Protein AF-A0A353R9W9-F1 (afdb_monomer)

Radius of gyration: 12.7 Å; Cα contacts (8 Å, |Δi|>4): 6; chains: 1; bounding box: 30×16×31 Å

Mean predicted aligned error: 2.49 Å

Structure (mmCIF, N/CA/C/O backbone):
data_AF-A0A353R9W9-F1
#
_entry.id   AF-A0A353R9W9-F1
#
loop_
_atom_site.group_PDB
_atom_site.id
_atom_site.type_symbol
_atom_site.label_atom_id
_atom_site.label_alt_id
_atom_site.label_comp_id
_atom_site.label_asym_id
_atom_site.label_entity_id
_atom_site.label_seq_id
_atom_site.pdbx_PDB_ins_code
_atom_site.Cartn_x
_atom_site.Cartn_y
_atom_site.Cartn_z
_atom_site.occupancy
_atom_site.B_iso_or_equiv
_atom_site.auth_seq_id
_atom_site.auth_comp_id
_atom_site.auth_asym_id
_atom_site.auth_atom_id
_atom_site.pdbx_PDB_model_num
ATOM 1 N N . MET A 1 1 ? -10.282 10.170 15.676 1.00 83.56 1 MET A N 1
ATOM 2 C CA . MET A 1 1 ? -10.036 9.817 14.261 1.00 83.56 1 MET A CA 1
ATOM 3 C C . MET A 1 1 ? -8.632 9.235 14.175 1.00 83.56 1 MET A C 1
ATOM 5 O O . MET A 1 1 ? -7.710 9.915 14.604 1.00 83.56 1 MET A O 1
ATOM 9 N N . LYS A 1 2 ? -8.467 7.974 13.757 1.00 89.88 2 LYS A N 1
ATOM 10 C CA . LYS A 1 2 ? -7.132 7.377 13.580 1.00 89.88 2 LYS A CA 1
ATOM 11 C C . LYS A 1 2 ? -6.577 7.804 12.224 1.00 89.88 2 LYS A C 1
ATOM 13 O O . LYS A 1 2 ? -7.317 7.826 11.248 1.00 89.88 2 LYS A O 1
ATOM 18 N N . THR A 1 3 ? -5.292 8.124 12.173 1.00 95.94 3 THR A N 1
ATOM 19 C CA . THR A 1 3 ? -4.575 8.426 10.932 1.00 95.94 3 THR A CA 1
ATOM 20 C C . THR A 1 3 ? -3.345 7.540 10.854 1.00 95.94 3 THR A C 1
ATOM 22 O O . THR A 1 3 ? -2.654 7.369 11.857 1.00 95.94 3 THR A O 1
ATOM 25 N N . TYR A 1 4 ? -3.057 7.007 9.673 1.00 97.69 4 TYR A N 1
ATOM 26 C CA . TYR A 1 4 ? -1.882 6.185 9.406 1.00 97.69 4 TYR A CA 1
ATOM 27 C C . TYR A 1 4 ? -1.161 6.753 8.186 1.00 97.69 4 TYR A C 1
ATOM 29 O O . TYR A 1 4 ? -1.807 7.145 7.214 1.00 97.69 4 TYR A O 1
ATOM 37 N N . ARG A 1 5 ? 0.171 6.819 8.245 1.00 97.50 5 ARG A N 1
ATOM 38 C CA . ARG A 1 5 ? 1.009 7.311 7.150 1.00 97.50 5 ARG A CA 1
ATOM 39 C C . ARG A 1 5 ? 2.231 6.415 7.001 1.00 97.50 5 ARG A C 1
ATOM 41 O O . ARG A 1 5 ? 2.938 6.171 7.975 1.00 97.50 5 ARG A O 1
ATOM 48 N N . ARG A 1 6 ? 2.498 5.992 5.768 1.00 96.88 6 ARG A N 1
ATOM 49 C CA . ARG A 1 6 ? 3.669 5.206 5.377 1.00 96.88 6 ARG A CA 1
ATOM 50 C C . ARG A 1 6 ? 4.243 5.781 4.092 1.00 96.88 6 ARG A C 1
ATOM 52 O O . ARG A 1 6 ? 3.490 6.215 3.227 1.00 96.88 6 ARG A O 1
ATOM 59 N N . GLU A 1 7 ? 5.564 5.778 3.979 1.00 97.00 7 GLU A N 1
ATOM 60 C CA . GLU A 1 7 ? 6.257 6.119 2.739 1.00 97.00 7 GLU A CA 1
ATOM 61 C C . GLU A 1 7 ? 6.806 4.856 2.089 1.00 97.00 7 GLU A C 1
ATOM 63 O O . GLU A 1 7 ? 7.305 3.954 2.770 1.00 97.00 7 GLU A O 1
ATOM 68 N N . PHE A 1 8 ? 6.727 4.812 0.763 1.00 93.75 8 PHE A N 1
ATOM 69 C CA . PHE A 1 8 ? 7.333 3.766 -0.039 1.00 93.75 8 PHE A CA 1
ATOM 70 C C . PHE A 1 8 ? 8.412 4.365 -0.920 1.00 93.75 8 PHE A C 1
ATOM 72 O O . PHE A 1 8 ? 8.183 5.342 -1.627 1.00 93.75 8 PHE A O 1
ATOM 79 N N . TYR A 1 9 ? 9.560 3.705 -0.931 1.00 95.12 9 TYR A N 1
ATOM 8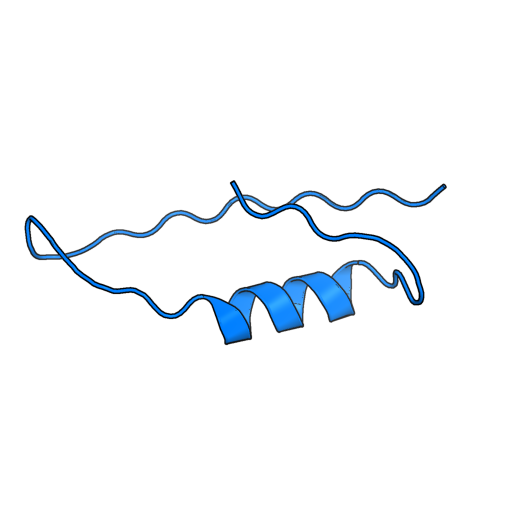0 C CA . TYR A 1 9 ? 10.616 3.964 -1.891 1.00 95.12 9 TYR A CA 1
ATOM 81 C C . TYR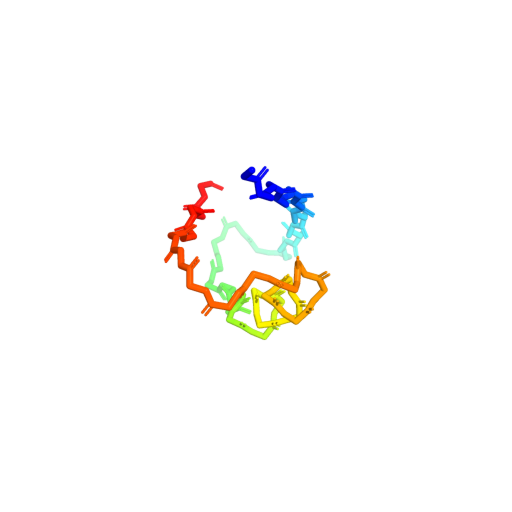 A 1 9 ? 10.647 2.794 -2.870 1.00 95.12 9 TYR A C 1
ATOM 83 O O . TYR A 1 9 ? 10.514 1.623 -2.490 1.00 95.12 9 TYR A O 1
ATOM 91 N N . VAL A 1 10 ? 10.732 3.121 -4.153 1.00 94.81 1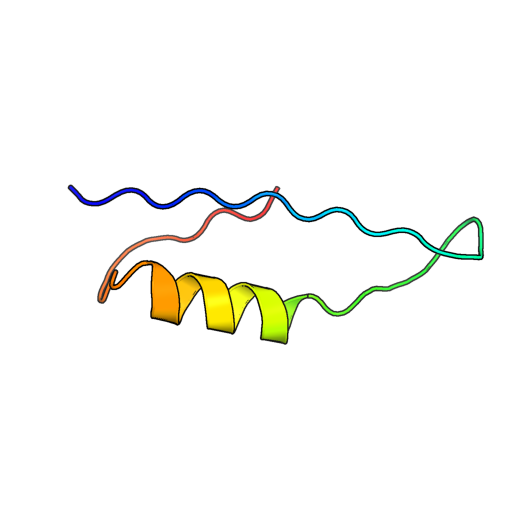0 VAL A N 1
ATOM 92 C CA . VAL A 1 10 ? 10.744 2.142 -5.234 1.00 94.81 10 VAL A CA 1
ATOM 93 C C . VAL A 1 10 ? 11.929 2.464 -6.125 1.00 94.81 10 VAL A C 1
ATOM 95 O O . VAL A 1 10 ? 11.912 3.431 -6.880 1.00 94.81 10 VAL A O 1
ATOM 98 N N . GLU A 1 11 ? 12.959 1.636 -6.031 1.00 96.38 11 GLU A N 1
ATOM 99 C CA . GLU A 1 11 ? 14.092 1.673 -6.945 1.00 96.38 11 GLU A CA 1
ATOM 100 C C . GLU A 1 11 ? 13.800 0.736 -8.113 1.00 96.38 11 GLU A C 1
ATOM 102 O O . GLU A 1 11 ? 13.416 -0.420 -7.923 1.00 96.38 11 GLU A O 1
ATOM 107 N N . THR A 1 12 ? 13.944 1.241 -9.336 1.00 97.12 12 THR A N 1
ATOM 108 C CA . THR A 1 12 ? 13.729 0.444 -10.547 1.00 97.12 12 THR A CA 1
ATOM 109 C C . THR A 1 12 ? 15.009 0.443 -11.381 1.00 97.12 12 THR A C 1
ATOM 111 O O . THR A 1 12 ? 15.625 1.497 -11.539 1.00 97.12 12 T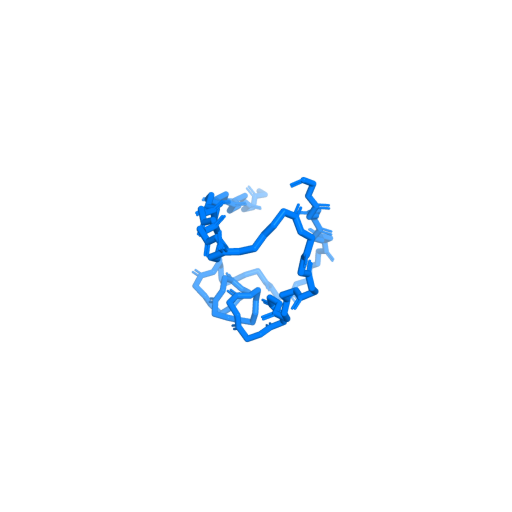HR A O 1
ATOM 114 N N . PRO A 1 13 ? 15.434 -0.712 -11.929 1.00 96.38 13 PRO A N 1
ATOM 115 C CA . PRO A 1 13 ? 16.691 -0.813 -12.679 1.00 96.38 13 PRO A CA 1
ATOM 116 C C . PRO A 1 13 ? 16.608 -0.168 -14.071 1.00 96.38 13 PRO A C 1
ATOM 118 O O . PRO A 1 13 ? 17.605 -0.051 -14.778 1.00 96.38 13 PRO A O 1
ATOM 121 N N . THR A 1 14 ? 15.410 0.227 -14.495 1.00 97.75 14 THR A N 1
ATOM 122 C CA . THR A 1 14 ? 15.113 0.745 -15.830 1.00 97.75 14 THR A CA 1
ATOM 123 C C . THR A 1 14 ? 14.397 2.079 -15.729 1.00 97.75 14 THR A C 1
ATOM 125 O O . THR A 1 14 ? 13.602 2.286 -14.822 1.00 97.75 14 THR A O 1
ATOM 128 N N . ARG A 1 15 ? 14.565 2.946 -16.734 1.00 96.75 15 ARG A N 1
ATOM 129 C CA . ARG A 1 15 ? 13.937 4.281 -16.777 1.00 96.75 15 ARG A CA 1
ATOM 130 C C . ARG A 1 15 ? 12.409 4.280 -16.599 1.00 96.75 15 ARG A C 1
ATOM 132 O O . ARG A 1 15 ? 11.856 5.283 -16.162 1.00 96.75 15 ARG A O 1
ATOM 139 N N . ARG A 1 16 ? 11.717 3.210 -17.004 1.00 97.56 16 ARG A N 1
ATOM 140 C CA . ARG A 1 16 ? 10.260 3.063 -16.870 1.00 97.56 16 ARG A CA 1
ATOM 141 C C . ARG A 1 16 ? 9.930 1.637 -16.462 1.00 97.56 16 ARG A C 1
ATOM 143 O O . ARG A 1 16 ? 10.377 0.710 -17.130 1.00 97.56 16 ARG A O 1
ATOM 150 N N . ALA A 1 17 ? 9.128 1.482 -15.419 1.00 97.50 17 ALA A N 1
ATOM 151 C CA . ALA A 1 17 ? 8.623 0.195 -14.967 1.00 97.50 17 ALA A CA 1
ATOM 152 C C . ALA A 1 17 ? 7.217 0.359 -14.383 1.00 97.50 17 ALA A C 1
ATOM 154 O O . ALA A 1 17 ? 6.869 1.428 -13.880 1.00 97.50 17 ALA A O 1
ATOM 155 N N . PHE A 1 18 ? 6.432 -0.714 -14.423 1.00 97.62 18 PHE A N 1
ATOM 156 C CA . PHE A 1 18 ? 5.204 -0.831 -13.644 1.00 97.62 18 PHE A CA 1
ATOM 157 C C . PHE A 1 18 ? 5.512 -1.640 -12.387 1.00 97.62 18 PHE A C 1
ATOM 159 O O . PHE A 1 18 ? 6.052 -2.741 -12.482 1.00 97.62 18 PHE A O 1
ATOM 166 N N . VAL A 1 19 ? 5.180 -1.098 -11.216 1.00 96.50 19 VAL A N 1
ATOM 167 C CA . VAL A 1 19 ? 5.426 -1.753 -9.927 1.00 96.50 19 VAL A CA 1
ATOM 168 C C . VAL A 1 19 ? 4.094 -1.958 -9.223 1.00 96.50 19 VAL A C 1
ATOM 170 O O . VAL A 1 19 ? 3.3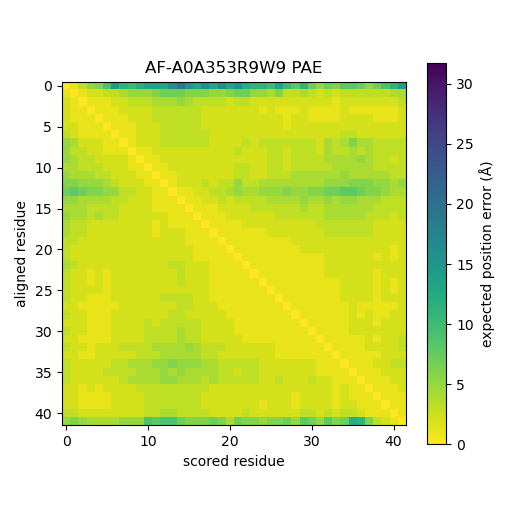70 -1.003 -8.955 1.00 96.50 19 VAL A O 1
ATOM 173 N N . ASN A 1 20 ? 3.761 -3.216 -8.937 1.00 96.94 20 ASN A N 1
ATOM 174 C CA . ASN A 1 20 ? 2.549 -3.556 -8.204 1.00 96.94 20 ASN A CA 1
ATOM 175 C C . ASN A 1 20 ? 2.767 -3.332 -6.699 1.00 96.94 20 ASN A C 1
ATOM 177 O O . ASN A 1 20 ? 3.528 -4.060 -6.064 1.00 96.94 20 ASN A O 1
ATOM 181 N N . ILE A 1 21 ? 2.082 -2.335 -6.137 1.00 97.62 21 ILE A N 1
ATOM 182 C CA . ILE A 1 21 ? 2.154 -1.988 -4.711 1.00 97.62 21 ILE A CA 1
ATOM 183 C C . ILE A 1 21 ? 0.970 -2.509 -3.886 1.00 97.62 21 ILE A C 1
ATOM 185 O O . ILE A 1 21 ? 0.984 -2.348 -2.669 1.00 97.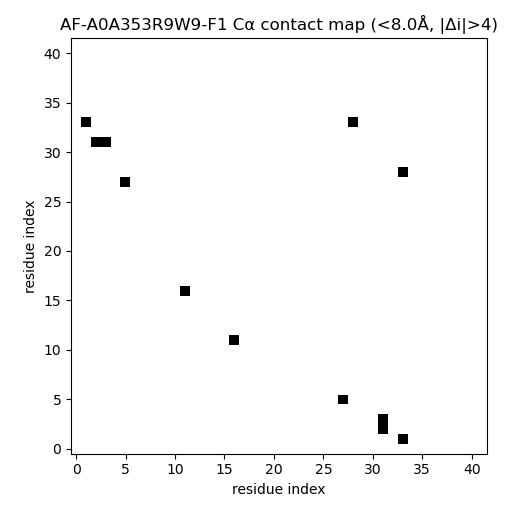62 21 ILE A O 1
ATOM 189 N N . THR A 1 22 ? -0.027 -3.158 -4.498 1.00 98.19 22 THR A N 1
ATOM 190 C CA . THR A 1 22 ? -1.196 -3.712 -3.792 1.00 98.19 22 THR A CA 1
ATOM 191 C C . THR A 1 22 ? -0.834 -4.528 -2.541 1.00 98.19 22 THR A C 1
ATOM 193 O O . THR A 1 22 ? -1.440 -4.259 -1.505 1.00 98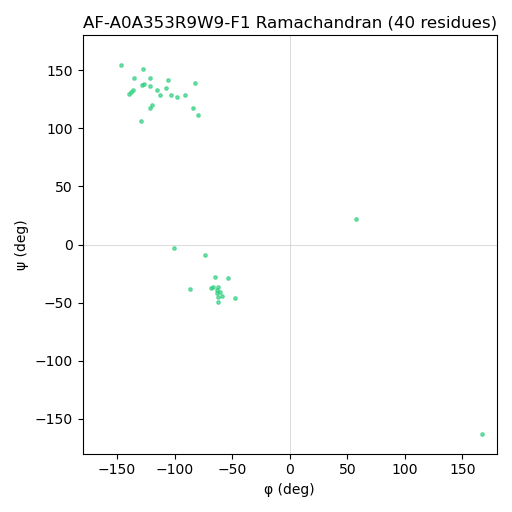.19 22 THR A O 1
ATOM 196 N N . PRO A 1 23 ? 0.156 -5.449 -2.546 1.00 97.75 23 PRO A N 1
ATOM 197 C CA . PRO A 1 23 ? 0.510 -6.182 -1.325 1.00 97.75 23 PRO A CA 1
ATOM 198 C C . PRO A 1 23 ? 1.039 -5.273 -0.203 1.00 97.75 23 PRO A C 1
ATOM 200 O O . PRO A 1 23 ? 0.642 -5.432 0.945 1.00 97.75 23 PRO A O 1
ATOM 203 N N . ARG A 1 24 ? 1.846 -4.257 -0.534 1.00 97.25 24 ARG A N 1
ATOM 204 C CA . ARG A 1 24 ? 2.375 -3.295 0.452 1.00 97.25 24 ARG A CA 1
ATOM 205 C C . ARG A 1 24 ? 1.268 -2.423 1.054 1.00 97.25 24 ARG A C 1
ATOM 207 O O . ARG A 1 24 ? 1.300 -2.084 2.233 1.00 97.25 24 ARG A O 1
ATOM 214 N N . VAL A 1 25 ? 0.278 -2.056 0.239 1.00 97.62 25 VAL A N 1
ATOM 215 C CA . VAL A 1 25 ? -0.896 -1.298 0.694 1.00 97.62 25 VAL A CA 1
ATOM 216 C C . VAL A 1 25 ? -1.779 -2.154 1.610 1.00 97.62 25 V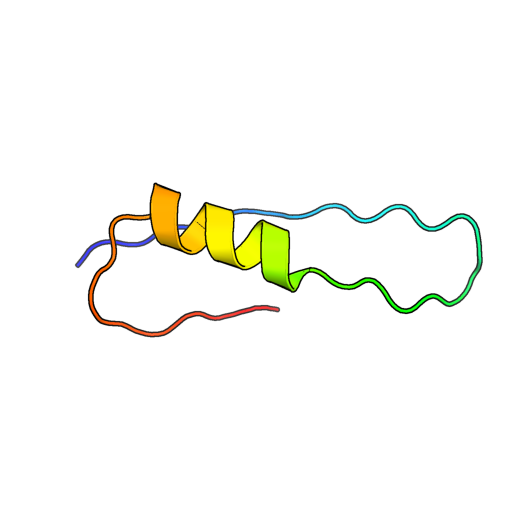AL A C 1
ATOM 218 O O . VAL A 1 25 ? -2.291 -1.640 2.600 1.00 97.62 25 VAL A O 1
ATOM 221 N N . LEU A 1 26 ? -1.925 -3.456 1.337 1.00 98.06 26 LEU A N 1
ATOM 222 C CA . LEU A 1 26 ? -2.660 -4.377 2.214 1.00 98.06 26 LEU A CA 1
ATOM 223 C C . LEU A 1 26 ? -2.004 -4.509 3.594 1.00 98.06 26 LEU A C 1
ATOM 225 O O . LEU A 1 26 ? -2.711 -4.458 4.599 1.00 98.06 26 LEU A O 1
ATOM 229 N N . GLU A 1 27 ? -0.674 -4.603 3.652 1.00 97.88 27 GLU A N 1
ATOM 230 C CA . GLU A 1 27 ? 0.074 -4.573 4.919 1.00 97.88 27 GLU A CA 1
ATOM 231 C C . GLU A 1 27 ? -0.201 -3.273 5.689 1.00 97.88 27 GLU A C 1
ATOM 233 O O . GLU A 1 27 ? -0.528 -3.309 6.872 1.00 97.88 27 GLU A O 1
ATOM 238 N N . CYS A 1 28 ? -0.195 -2.124 5.004 1.00 97.81 28 CYS A N 1
ATOM 239 C CA . CYS A 1 28 ? -0.529 -0.835 5.618 1.00 97.81 28 CYS A CA 1
ATOM 240 C C . CYS A 1 28 ? -1.955 -0.789 6.177 1.00 97.81 28 CYS A C 1
ATOM 242 O O . CYS A 1 28 ? -2.174 -0.242 7.257 1.00 97.81 28 CYS A O 1
ATOM 244 N N . LEU A 1 29 ? -2.935 -1.359 5.468 1.00 97.31 29 LEU A N 1
ATOM 245 C CA . LEU A 1 29 ? -4.314 -1.438 5.955 1.00 97.31 29 LEU A CA 1
ATOM 246 C C . LEU A 1 29 ? -4.393 -2.270 7.240 1.00 97.31 29 LEU A C 1
ATOM 248 O O . LEU A 1 29 ? -5.004 -1.819 8.211 1.00 97.31 29 LEU A O 1
ATOM 252 N N . GLN A 1 30 ? -3.719 -3.423 7.279 1.00 97.69 30 GLN A N 1
ATOM 253 C CA . GLN A 1 30 ? -3.649 -4.273 8.471 1.00 97.69 30 GLN A CA 1
ATOM 254 C C . GLN A 1 30 ? -2.968 -3.559 9.647 1.00 97.69 30 GLN A C 1
ATOM 256 O O . GLN A 1 30 ? -3.538 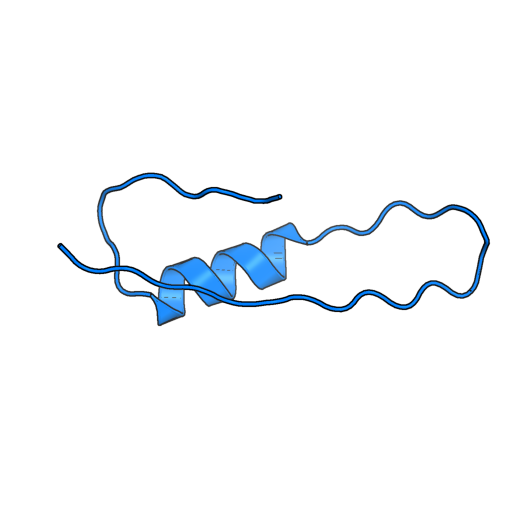-3.502 10.736 1.00 97.69 30 GLN A O 1
ATOM 261 N N . GLU A 1 31 ? -1.796 -2.957 9.427 1.00 97.94 31 GLU A N 1
ATOM 262 C CA . GLU A 1 31 ? -1.048 -2.213 10.451 1.00 97.94 31 GLU A CA 1
ATOM 263 C C . GLU A 1 31 ? -1.814 -0.992 10.976 1.00 97.94 31 GLU A C 1
ATOM 265 O O . GLU A 1 31 ? -1.746 -0.673 12.164 1.00 97.94 31 GLU A O 1
ATOM 270 N N . SER A 1 32 ? -2.561 -0.302 10.106 1.00 97.81 32 SER A N 1
ATOM 271 C CA . SER A 1 32 ? -3.315 0.897 10.484 1.00 97.81 32 SER A CA 1
ATOM 272 C C . SER A 1 32 ? -4.435 0.613 11.490 1.00 97.81 32 SER A C 1
ATOM 274 O O . SER A 1 32 ? -4.825 1.500 12.258 1.00 97.81 32 SER A O 1
ATOM 276 N N . GLY A 1 33 ? -4.987 -0.608 11.473 1.00 97.44 33 GLY A N 1
ATOM 277 C CA . GLY A 1 33 ? -6.154 -0.990 12.266 1.00 97.44 33 GLY A CA 1
ATOM 278 C C . GLY A 1 33 ? -7.395 -0.120 12.008 1.00 97.44 33 GLY A C 1
ATOM 279 O O . GLY A 1 33 ? -8.251 -0.008 12.893 1.00 97.44 33 GLY A O 1
ATOM 280 N N . ILE A 1 34 ? -7.473 0.546 10.850 1.00 97.25 34 ILE A N 1
ATOM 281 C CA . ILE A 1 34 ? -8.639 1.315 10.399 1.00 97.25 34 ILE A CA 1
ATOM 282 C C . ILE A 1 34 ? -9.612 0.333 9.739 1.00 97.25 34 ILE A C 1
ATOM 284 O O . ILE A 1 34 ? -9.270 -0.302 8.749 1.00 97.25 34 ILE A O 1
ATOM 288 N N . GLN A 1 35 ? -10.816 0.197 10.299 1.00 96.38 35 GLN A N 1
ATOM 289 C CA . GLN A 1 35 ? -11.831 -0.736 9.788 1.00 96.38 35 GLN A CA 1
ATOM 290 C C . GLN A 1 35 ? -12.686 -0.114 8.678 1.00 96.38 35 GLN A C 1
ATOM 292 O O . GLN A 1 35 ? -13.005 -0.778 7.698 1.00 96.38 35 GLN A O 1
ATOM 297 N N . GLU A 1 36 ? -13.012 1.172 8.812 1.00 97.94 36 GLU A N 1
ATOM 298 C CA . GLU A 1 36 ? -13.794 1.939 7.843 1.00 97.94 36 GLU A CA 1
ATOM 299 C C . GLU A 1 36 ? -13.140 3.307 7.645 1.00 97.94 36 GLU A C 1
ATOM 301 O O . GLU A 1 36 ? -12.762 3.979 8.610 1.00 97.94 36 GLU A O 1
ATOM 306 N N . GLY A 1 37 ? -12.974 3.719 6.391 1.00 95.94 37 GLY A N 1
ATOM 307 C CA . GLY A 1 37 ? -12.322 4.979 6.065 1.00 95.94 37 GLY A CA 1
ATOM 308 C C . GLY A 1 37 ? -11.955 5.093 4.593 1.00 95.94 37 GLY A C 1
ATOM 309 O O . GLY A 1 37 ? -12.454 4.357 3.745 1.00 95.94 37 GLY A O 1
ATOM 310 N N . LEU A 1 38 ? -11.066 6.039 4.306 1.00 97.44 38 LEU A N 1
ATOM 311 C CA . LEU A 1 38 ? -10.535 6.301 2.974 1.00 97.44 38 LEU A CA 1
ATOM 312 C C . LEU A 1 38 ? -9.013 6.162 2.998 1.00 97.44 38 LEU A C 1
ATOM 314 O O . LEU A 1 38 ? -8.366 6.562 3.967 1.00 97.44 38 LEU A O 1
ATOM 318 N N . LEU A 1 39 ? -8.451 5.622 1.917 1.00 97.69 39 LEU A N 1
ATOM 319 C CA . LEU A 1 39 ? -7.010 5.517 1.706 1.00 97.69 39 LEU A CA 1
ATOM 320 C C . LEU A 1 39 ? -6.599 6.431 0.552 1.00 97.69 39 LEU A C 1
ATOM 322 O O . LEU A 1 39 ? -7.159 6.348 -0.539 1.00 97.69 39 LEU A O 1
ATOM 326 N N . LEU A 1 40 ? -5.597 7.274 0.793 1.00 97.88 40 LEU A N 1
ATOM 327 C CA . LEU A 1 40 ? -4.938 8.074 -0.234 1.00 97.88 40 LEU A CA 1
ATOM 328 C C . LEU A 1 40 ? -3.588 7.436 -0.573 1.00 97.88 40 LEU A C 1
ATOM 330 O O . LEU A 1 40 ? -2.788 7.173 0.322 1.00 97.88 40 LEU A O 1
ATOM 334 N N . CYS A 1 41 ? -3.341 7.210 -1.862 1.00 96.44 41 CYS A N 1
ATOM 335 C CA . CYS A 1 41 ? -2.044 6.807 -2.395 1.00 96.44 41 CYS A CA 1
ATOM 336 C C . CYS A 1 41 ? -1.613 7.868 -3.407 1.00 96.44 41 CYS A C 1
ATOM 338 O O . CYS A 1 41 ? -2.322 8.086 -4.392 1.00 96.44 41 CYS A O 1
ATOM 340 N N . ASN A 1 42 ? -0.498 8.543 -3.138 1.00 88.81 42 ASN A N 1
ATOM 341 C CA . ASN A 1 42 ? -0.010 9.678 -3.918 1.00 88.81 42 ASN A CA 1
ATOM 342 C C . ASN A 1 42 ? 1.499 9.610 -4.151 1.00 88.81 42 ASN A C 1
ATOM 344 O O . ASN A 1 42 ? 2.170 8.828 -3.444 1.00 88.81 42 ASN A O 1
#

Sequence (42 aa):
MKTYRREFYVETPTRRAFVNITPRVLECLQESGIQEGLLLCN

Secondary structure (DSSP, 8-state):
------------SSSS-----HHHHHHHHHHHT-SS------

Foldseek 3Di:
DQDFDDDDDDDDPDPDDDDDCVVVVVVRCVVSPDPDDDDDDD

pLDDT: mean 96.4, std 2.75, range [83.56, 98.19]

Solvent-accessible surface area (backbone atoms only — not comparable to full-atom values): 3282 Å² total; per-residue (Å²): 136,91,83,78,86,84,89,83,85,83,89,67,102,52,102,73,81,88,80,89,52,66,70,62,52,51,50,48,48,62,74,56,69,65,89,77,87,86,85,88,87,134